Protein AF-A0A3M0XW03-F1 (afdb_monomer_lite)

Sequence (39 aa):
MNATSGNRKPRLDHLLTERGLAESASQAQRLIMAGLVYV

Secondary structure (DSSP, 8-state):
--------PPPHHHHHHHTTSSSSHHHHHHHHHTT----

Foldseek 3Di:
DDDDPDPPDDDQLVVCCVVVVDVHSVRSVVCVVVVVDDD

pLDDT: mean 88.88, std 16.32, range [41.09, 98.56]

Radius of gyration: 12.9 Å; chains: 1; bounding box: 34×25×24 Å

Structure (mmCIF, N/CA/C/O backbone):
data_AF-A0A3M0XW03-F1
#
_entry.id   AF-A0A3M0XW03-F1
#
loop_
_atom_site.group_PDB
_atom_site.id
_atom_site.type_symbol
_atom_site.label_atom_id
_atom_site.label_alt_id
_atom_site.label_comp_id
_atom_site.label_asym_id
_atom_site.label_entity_id
_atom_site.label_seq_id
_atom_site.pdbx_PDB_ins_code
_atom_site.Cartn_x
_atom_site.Cartn_y
_atom_site.Cartn_z
_atom_site.occupancy
_atom_site.B_iso_or_equiv
_atom_site.auth_seq_id
_atom_site.auth_comp_id
_atom_site.auth_asym_id
_atom_site.auth_atom_id
_atom_site.pdbx_PDB_model_num
ATOM 1 N N . MET A 1 1 ? 27.852 17.899 17.133 1.00 45.75 1 MET A N 1
ATOM 2 C CA . MET A 1 1 ? 27.772 17.185 15.841 1.00 45.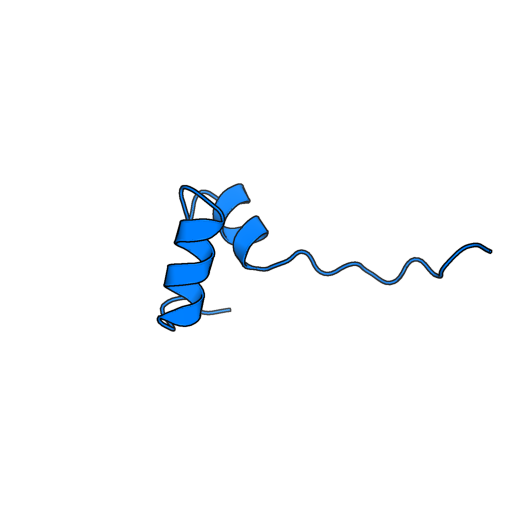75 1 MET A CA 1
ATOM 3 C C . MET A 1 1 ? 26.345 17.342 15.327 1.00 45.75 1 MET A C 1
ATOM 5 O O . MET A 1 1 ? 25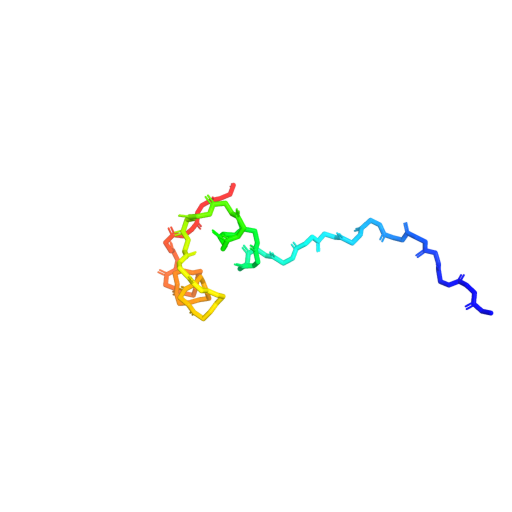.496 16.558 15.718 1.00 45.75 1 MET A O 1
ATOM 9 N N . ASN A 1 2 ? 26.043 18.387 14.549 1.00 41.09 2 ASN A N 1
ATOM 10 C CA . ASN A 1 2 ? 24.678 18.610 14.056 1.00 41.09 2 ASN A CA 1
ATOM 11 C C . ASN A 1 2 ? 24.612 18.182 12.594 1.00 41.09 2 ASN A C 1
ATOM 13 O O . ASN A 1 2 ? 25.186 18.836 11.727 1.00 41.09 2 ASN A O 1
ATOM 17 N N . ALA A 1 3 ? 23.965 17.040 12.358 1.00 54.94 3 ALA A N 1
ATOM 18 C CA . ALA A 1 3 ? 23.716 16.518 11.027 1.00 54.94 3 ALA A CA 1
ATOM 19 C C . ALA A 1 3 ? 22.888 17.529 10.224 1.00 54.94 3 ALA A C 1
ATOM 21 O O . ALA A 1 3 ? 21.857 18.019 10.688 1.00 54.94 3 ALA A O 1
ATOM 22 N N . THR A 1 4 ? 23.372 17.830 9.026 1.00 56.81 4 THR A N 1
ATOM 23 C CA . THR A 1 4 ? 22.708 18.589 7.970 1.00 56.81 4 THR A CA 1
ATOM 24 C C . THR A 1 4 ? 21.242 18.173 7.866 1.00 56.81 4 THR A C 1
ATOM 26 O O . THR A 1 4 ? 20.933 16.985 7.759 1.00 56.81 4 THR A O 1
ATOM 29 N N . SER A 1 5 ? 20.339 19.152 7.903 1.00 63.22 5 SER A N 1
ATOM 30 C CA . SER A 1 5 ? 18.891 19.026 7.717 1.00 63.22 5 SER A CA 1
ATOM 31 C C . SER A 1 5 ? 18.558 18.592 6.283 1.00 63.22 5 SER A C 1
ATOM 33 O O . SER A 1 5 ? 17.964 19.322 5.495 1.00 63.22 5 SER A O 1
ATOM 35 N N . GLY A 1 6 ? 18.976 17.380 5.917 1.00 58.66 6 GLY A N 1
ATOM 36 C CA . GLY A 1 6 ? 18.559 16.715 4.697 1.00 58.66 6 GLY A CA 1
ATOM 37 C C . GLY A 1 6 ? 17.053 16.519 4.755 1.00 58.66 6 GLY A C 1
ATOM 38 O O . GLY A 1 6 ? 16.546 15.931 5.709 1.00 58.66 6 GLY A O 1
ATOM 39 N N . ASN A 1 7 ? 16.352 17.049 3.756 1.00 72.81 7 ASN A N 1
ATOM 40 C CA . ASN A 1 7 ? 14.915 16.917 3.555 1.00 72.81 7 ASN A CA 1
ATOM 41 C C . ASN A 1 7 ? 14.500 15.439 3.686 1.00 72.81 7 ASN A C 1
ATOM 43 O O . ASN A 1 7 ? 14.655 14.654 2.746 1.00 72.81 7 ASN A O 1
ATOM 47 N N . ARG A 1 8 ? 14.063 15.032 4.884 1.00 80.50 8 ARG A N 1
ATOM 48 C CA . ARG A 1 8 ? 13.686 13.648 5.175 1.00 80.50 8 ARG A CA 1
ATOM 49 C C . ARG A 1 8 ? 12.415 13.358 4.400 1.0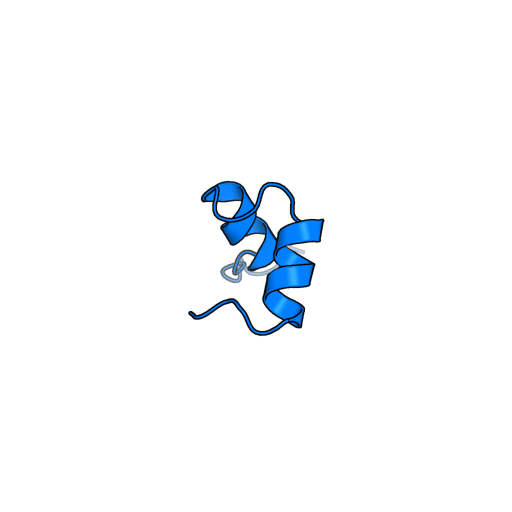0 80.50 8 ARG A C 1
ATOM 51 O O . ARG A 1 8 ? 11.330 13.748 4.819 1.00 80.50 8 ARG A O 1
ATOM 58 N N . LYS A 1 9 ? 12.558 12.676 3.266 1.00 85.75 9 LYS A N 1
ATOM 59 C CA . LYS A 1 9 ? 11.408 12.167 2.525 1.00 85.75 9 LYS A CA 1
ATOM 60 C C . LYS A 1 9 ? 10.661 11.185 3.435 1.00 85.75 9 LYS A C 1
ATOM 62 O O . LYS A 1 9 ? 11.290 10.239 3.920 1.00 85.75 9 LYS A O 1
ATOM 67 N N . PRO A 1 10 ? 9.366 11.409 3.707 1.00 90.19 10 PRO A N 1
ATOM 68 C CA . PRO A 1 10 ? 8.586 10.479 4.505 1.00 90.19 10 PRO A CA 1
ATOM 69 C C . PRO A 1 10 ? 8.488 9.139 3.773 1.00 90.19 10 PRO A C 1
ATOM 71 O O . PRO A 1 10 ? 8.498 9.081 2.539 1.00 90.19 10 PRO A O 1
ATOM 74 N N . ARG A 1 11 ? 8.415 8.048 4.536 1.00 94.62 11 ARG A N 1
ATOM 75 C CA . ARG A 1 11 ? 8.222 6.721 3.953 1.00 94.62 11 ARG A CA 1
ATOM 76 C C . ARG A 1 11 ? 6.836 6.630 3.313 1.00 94.62 11 ARG A C 1
ATOM 78 O O . ARG A 1 11 ? 5.860 7.153 3.849 1.00 94.62 11 ARG A O 1
ATOM 85 N N . LEU A 1 12 ? 6.750 5.936 2.182 1.00 95.69 12 LEU A N 1
ATOM 86 C CA . LEU A 1 12 ? 5.516 5.845 1.400 1.00 95.69 12 LEU A CA 1
ATOM 87 C C . LEU A 1 12 ? 4.377 5.137 2.153 1.00 95.69 12 LEU A C 1
ATOM 89 O O . LEU A 1 12 ? 3.229 5.555 2.059 1.00 95.69 12 L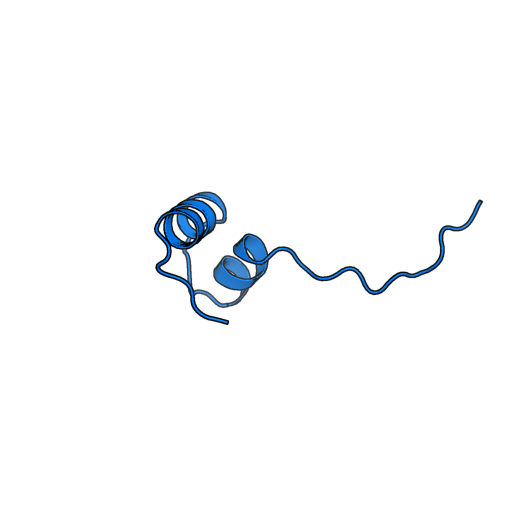EU A O 1
ATOM 93 N N . ASP A 1 13 ? 4.685 4.105 2.939 1.00 97.50 13 ASP A N 1
ATOM 94 C CA . ASP A 1 13 ? 3.705 3.386 3.762 1.00 97.50 13 ASP A CA 1
ATOM 95 C C . ASP A 1 13 ? 3.067 4.268 4.846 1.00 97.50 13 ASP A C 1
ATOM 97 O O . ASP A 1 13 ? 1.864 4.169 5.105 1.00 97.50 13 ASP A O 1
ATOM 101 N N . HIS A 1 14 ? 3.848 5.174 5.437 1.00 96.81 14 HIS A N 1
ATOM 102 C CA . HIS A 1 14 ? 3.332 6.163 6.383 1.00 96.81 14 HIS A CA 1
ATOM 103 C C . HIS A 1 14 ? 2.408 7.158 5.677 1.00 96.81 14 HIS A C 1
ATOM 105 O O . HIS A 1 14 ? 1.290 7.368 6.136 1.00 96.81 14 HIS A O 1
ATOM 111 N N . LEU A 1 15 ? 2.819 7.683 4.515 1.00 96.81 15 LEU A N 1
ATOM 112 C CA . LEU A 1 15 ? 1.987 8.597 3.724 1.00 96.81 15 LEU A CA 1
ATOM 113 C C . LEU A 1 15 ? 0.641 7.979 3.325 1.00 96.81 15 LEU A C 1
ATOM 115 O O . LEU A 1 15 ? -0.376 8.666 3.349 1.00 96.81 15 LEU A O 1
ATOM 119 N N . LEU A 1 16 ? 0.621 6.697 2.948 1.00 97.88 16 LEU A N 1
ATOM 120 C CA . LEU A 1 16 ? -0.619 5.987 2.616 1.00 97.88 16 LEU A CA 1
ATOM 121 C C . LEU A 1 16 ? -1.558 5.899 3.825 1.00 97.88 16 LEU A C 1
ATOM 123 O O . LEU A 1 16 ? -2.763 6.082 3.675 1.00 97.88 16 LEU A O 1
ATOM 127 N N . THR A 1 17 ? -1.004 5.669 5.016 1.00 98.19 17 THR A N 1
ATOM 128 C CA . THR A 1 17 ? -1.787 5.594 6.257 1.00 98.19 17 THR A CA 1
ATOM 129 C C . THR A 1 17 ? -2.312 6.974 6.666 1.00 98.19 17 THR A C 1
ATOM 131 O O . THR A 1 17 ? -3.503 7.138 6.906 1.00 98.19 17 THR A O 1
ATOM 134 N N . GLU A 1 18 ? -1.451 7.996 6.669 1.00 97.56 18 GL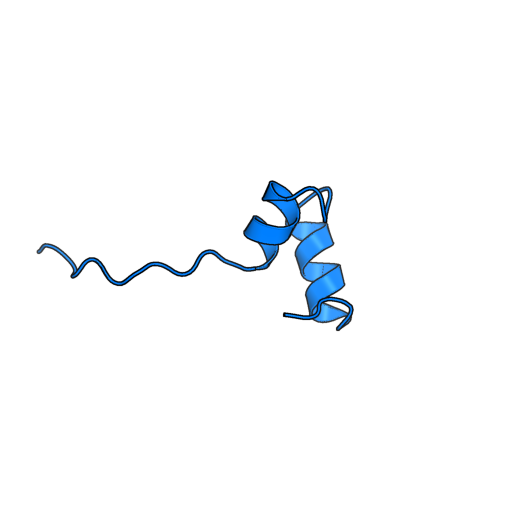U A N 1
ATOM 135 C CA . GLU A 1 18 ? -1.805 9.383 7.021 1.00 97.56 18 GLU A CA 1
ATOM 136 C C . GLU A 1 18 ? -2.880 9.977 6.101 1.00 97.56 18 GLU A C 1
ATOM 138 O O . GLU A 1 18 ? -3.690 10.795 6.531 1.00 97.56 18 GLU A O 1
ATOM 143 N N . ARG A 1 19 ? -2.908 9.554 4.833 1.00 96.38 19 ARG A N 1
ATOM 144 C CA . ARG A 1 19 ? -3.901 9.990 3.840 1.00 96.38 19 ARG A CA 1
ATOM 145 C C . ARG A 1 19 ? -5.174 9.140 3.826 1.00 96.38 19 ARG A C 1
ATOM 147 O O . ARG A 1 19 ? -6.035 9.385 2.987 1.00 96.38 19 ARG A O 1
ATOM 154 N N . GLY A 1 20 ? -5.290 8.137 4.698 1.00 97.81 20 GLY A N 1
ATOM 155 C CA . GLY A 1 20 ? -6.447 7.236 4.747 1.00 97.81 20 GLY A CA 1
ATOM 156 C C . GLY A 1 20 ? -6.564 6.291 3.546 1.00 97.81 20 GLY A C 1
ATOM 157 O O . GLY A 1 20 ? -7.637 5.754 3.292 1.00 97.81 20 GLY A O 1
ATOM 158 N N . LEU A 1 21 ? -5.475 6.085 2.799 1.00 97.56 21 LEU A N 1
ATOM 159 C CA . LEU A 1 21 ? -5.409 5.148 1.670 1.00 97.56 21 LEU A CA 1
ATOM 160 C C . LEU A 1 21 ? -5.109 3.710 2.130 1.00 97.56 21 LEU A C 1
ATOM 162 O O . LEU A 1 21 ? -5.335 2.760 1.384 1.00 97.56 21 LEU A O 1
ATOM 166 N N . ALA A 1 22 ? -4.594 3.549 3.350 1.00 98.31 22 ALA A N 1
ATOM 167 C CA . ALA A 1 22 ? -4.442 2.276 4.042 1.00 98.31 22 ALA A CA 1
ATOM 168 C C . ALA A 1 22 ? -4.797 2.448 5.526 1.00 98.31 22 ALA A C 1
ATOM 170 O O . ALA A 1 22 ? -4.485 3.470 6.130 1.00 98.31 22 ALA A O 1
ATOM 171 N N . GLU A 1 23 ? -5.402 1.433 6.135 1.00 98.00 23 GLU A N 1
ATOM 172 C CA . GLU A 1 23 ? -5.814 1.432 7.546 1.00 98.00 23 GLU A CA 1
ATOM 173 C C . GLU A 1 23 ? -4.625 1.257 8.503 1.00 98.00 23 GLU A C 1
ATOM 175 O O . GLU A 1 23 ? -4.706 1.573 9.688 1.00 98.00 23 GLU A O 1
ATOM 180 N N . SER A 1 24 ? -3.502 0.726 8.009 1.00 98.06 24 SER A N 1
ATOM 181 C CA . SER A 1 24 ? -2.272 0.568 8.785 1.00 98.06 24 SER A CA 1
ATOM 182 C C . SER A 1 24 ? -1.030 0.541 7.897 1.00 98.06 24 SER A C 1
ATOM 184 O O . SER A 1 24 ? -1.087 0.134 6.734 1.00 98.06 24 SER A O 1
ATOM 186 N N . ALA A 1 25 ? 0.130 0.837 8.490 1.00 97.31 25 ALA A N 1
ATOM 187 C CA . ALA A 1 25 ? 1.422 0.732 7.810 1.00 97.31 25 ALA A CA 1
ATOM 188 C C . ALA A 1 25 ? 1.690 -0.685 7.262 1.00 97.31 25 ALA A C 1
ATOM 190 O O . ALA A 1 25 ? 2.255 -0.841 6.183 1.00 97.31 25 ALA A O 1
ATOM 191 N N . SER A 1 26 ? 1.238 -1.732 7.968 1.00 98.12 26 SER A N 1
ATOM 192 C CA . SER A 1 26 ? 1.384 -3.124 7.515 1.00 98.12 26 SER A CA 1
ATOM 193 C C . SER A 1 26 ? 0.570 -3.421 6.252 1.00 98.12 26 SER A C 1
ATOM 195 O O . SER A 1 26 ? 1.042 -4.116 5.353 1.00 98.12 26 SER A O 1
ATOM 197 N N . GLN A 1 27 ? -0.651 -2.884 6.161 1.00 98.50 27 GLN A N 1
ATOM 198 C CA . GLN A 1 27 ? -1.487 -3.010 4.971 1.00 98.50 27 GLN A CA 1
ATOM 199 C C . GLN A 1 27 ? -0.893 -2.197 3.824 1.00 98.50 27 GLN A C 1
ATOM 201 O O . GLN A 1 27 ? -0.780 -2.718 2.717 1.00 98.50 27 GLN A O 1
ATOM 206 N N . ALA A 1 28 ? -0.441 -0.972 4.103 1.00 98.56 28 ALA A N 1
ATOM 207 C CA . ALA A 1 28 ? 0.237 -0.127 3.129 1.00 98.56 28 ALA A CA 1
ATOM 208 C C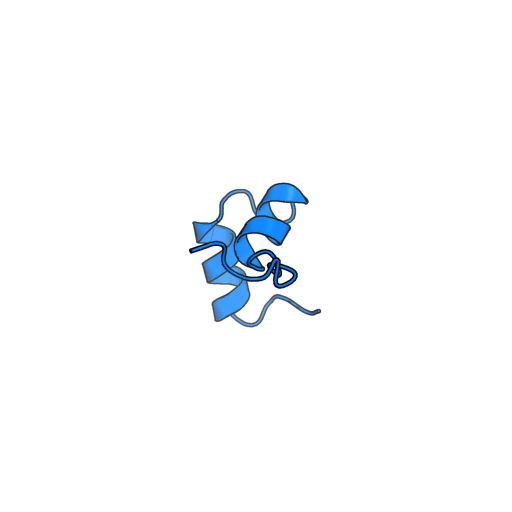 . ALA A 1 28 ? 1.458 -0.834 2.516 1.00 98.56 28 ALA A C 1
ATOM 210 O O . ALA A 1 28 ? 1.607 -0.862 1.297 1.00 98.56 28 ALA A O 1
ATOM 211 N N . GLN A 1 29 ? 2.286 -1.489 3.337 1.00 98.38 29 GLN A N 1
ATOM 212 C CA . GLN A 1 29 ? 3.417 -2.287 2.853 1.00 98.38 29 GLN A CA 1
ATOM 213 C C . GLN A 1 29 ? 2.979 -3.438 1.944 1.00 98.38 29 GLN A C 1
ATOM 215 O O . GLN A 1 29 ? 3.596 -3.642 0.902 1.00 98.38 29 GLN A O 1
ATOM 220 N N . ARG A 1 30 ? 1.904 -4.164 2.282 1.00 98.56 30 ARG A N 1
ATOM 221 C CA . ARG A 1 30 ? 1.379 -5.228 1.407 1.00 98.56 30 ARG A CA 1
ATOM 222 C C . ARG A 1 30 ? 0.937 -4.684 0.049 1.00 98.56 30 ARG A C 1
ATOM 224 O O . ARG A 1 30 ? 1.267 -5.292 -0.962 1.00 98.56 30 ARG A O 1
ATOM 231 N N . LEU A 1 31 ? 0.247 -3.542 0.017 1.00 98.31 31 LEU A N 1
ATOM 232 C CA . LEU A 1 31 ? -0.189 -2.899 -1.231 1.00 98.31 31 LEU A CA 1
ATOM 233 C C . LEU A 1 31 ? 1.002 -2.453 -2.092 1.00 98.31 31 LEU A C 1
ATOM 235 O O . LEU A 1 31 ? 1.001 -2.678 -3.301 1.00 98.31 31 LEU A O 1
ATOM 239 N N . ILE A 1 32 ? 2.034 -1.875 -1.466 1.00 98.00 32 ILE A N 1
ATOM 240 C CA . ILE A 1 32 ? 3.275 -1.478 -2.147 1.00 98.00 32 ILE A CA 1
ATOM 241 C C . ILE A 1 32 ? 3.970 -2.704 -2.746 1.00 98.00 32 ILE A C 1
ATOM 243 O O . ILE A 1 32 ? 4.285 -2.710 -3.932 1.00 98.00 32 ILE A O 1
ATOM 247 N N . MET A 1 33 ? 4.181 -3.754 -1.950 1.00 98.19 33 MET A N 1
ATOM 248 C CA . MET A 1 33 ? 4.877 -4.963 -2.404 1.00 98.19 33 MET A CA 1
ATOM 249 C C . MET A 1 33 ? 4.084 -5.741 -3.459 1.00 98.19 33 MET A C 1
ATOM 251 O O . MET A 1 33 ? 4.682 -6.392 -4.309 1.00 98.19 33 MET A O 1
ATOM 255 N N . ALA A 1 34 ? 2.752 -5.645 -3.436 1.00 98.44 34 ALA A N 1
ATOM 256 C CA . ALA A 1 34 ? 1.881 -6.184 -4.476 1.00 98.44 34 ALA A CA 1
ATOM 257 C C . ALA A 1 34 ? 1.895 -5.356 -5.778 1.00 98.44 34 ALA A C 1
ATOM 259 O O . ALA A 1 34 ? 1.272 -5.765 -6.754 1.00 98.44 34 ALA A O 1
ATOM 260 N N . GLY A 1 35 ? 2.571 -4.201 -5.806 1.00 97.88 35 GLY A N 1
ATOM 261 C CA . GLY A 1 35 ? 2.640 -3.330 -6.981 1.00 97.88 35 GLY A CA 1
ATOM 262 C C . GLY A 1 35 ? 1.349 -2.557 -7.262 1.00 97.88 35 GLY A C 1
ATOM 263 O O . GLY A 1 35 ? 1.125 -2.140 -8.394 1.00 97.88 35 GLY A O 1
ATOM 264 N N . LEU A 1 36 ? 0.494 -2.366 -6.252 1.00 98.06 36 LEU A N 1
ATOM 265 C CA . LEU A 1 36 ? -0.818 -1.716 -6.388 1.00 98.06 36 LEU A CA 1
ATOM 266 C C . LEU A 1 36 ? -0.784 -0.201 -6.121 1.00 98.06 36 LEU A C 1
ATOM 268 O O . LEU A 1 36 ? -1.828 0.446 -6.092 1.00 98.06 36 LEU A O 1
ATOM 272 N N . VAL A 1 37 ? 0.400 0.368 -5.880 1.00 97.25 37 VAL A N 1
ATOM 273 C CA . VAL A 1 37 ? 0.592 1.786 -5.549 1.00 97.25 37 VAL A CA 1
ATOM 274 C C . VAL A 1 37 ? 1.338 2.480 -6.682 1.00 97.25 37 VAL A C 1
ATOM 276 O O . VAL A 1 37 ? 2.428 2.056 -7.057 1.00 97.25 37 VAL A O 1
ATOM 279 N N . TYR A 1 38 ? 0.765 3.577 -7.177 1.00 94.69 38 TYR A N 1
ATOM 280 C CA . TYR A 1 38 ? 1.313 4.404 -8.253 1.00 94.69 38 TYR A CA 1
ATOM 281 C C . TYR A 1 38 ? 1.638 5.803 -7.709 1.00 94.69 38 TYR A C 1
ATOM 283 O O . TYR A 1 38 ? 0.883 6.325 -6.883 1.00 94.69 38 TYR A O 1
ATOM 291 N N . VAL A 1 39 ? 2.766 6.383 -8.135 1.00 85.12 39 VAL A N 1
ATOM 292 C CA . VAL A 1 39 ? 3.294 7.681 -7.667 1.00 85.12 39 VAL A CA 1
ATOM 293 C C . VAL A 1 39 ? 3.597 8.627 -8.814 1.00 85.12 39 VAL A C 1
ATOM 295 O O . VAL A 1 39 ? 4.003 8.130 -9.887 1.00 85.12 39 VAL A O 1
#